Protein AF-A0A8S3SAV3-F1 (afdb_monomer_lite)

Foldseek 3Di:
DDDPPPPPPDDPDCDLVNLLVLLQVLLVVQVVWDDPVLQVSLVVSLVVLLPDPPSLVVLSLLSQLARQSAQFDDDDVVVCVLPNFPQNTGGGGQAQAEEPVCCVQARNPHGYGDPSNVSQCPPDVVSSVSSNHDDHPPPVRSVVSVVSSVVSVVVVVVVVVVVVVVVD

pLDDT: mean 81.48, std 15.04, range [35.47, 96.0]

Secondary structure (DSSP, 8-state):
---SSSS-SS-----HHHHHHHHHHHHHHHTT---HHHHHHHHHHHHHHHH-HHHHHTTHHHHHTT---BPPPPPPHHHHHHSPPTTTTS-B-STT-B-GGGGGGTTTTSPBPPHHHHHHHHT-HHHHHHHT-BSS--HHHHHHHHHHHHHHHHHHHHHHHHHHHH--

Structure (mmCIF, N/CA/C/O backbone):
data_AF-A0A8S3SAV3-F1
#
_entry.id   AF-A0A8S3SAV3-F1
#
loop_
_atom_site.group_PDB
_atom_site.id
_atom_site.type_symbol
_atom_site.label_atom_id
_atom_site.label_alt_id
_atom_site.label_comp_id
_atom_site.label_asym_id
_atom_site.label_entity_id
_atom_site.label_seq_id
_atom_site.pdbx_PDB_ins_code
_atom_site.Cartn_x
_atom_site.Cartn_y
_atom_site.Cartn_z
_atom_site.occupancy
_atom_site.B_iso_or_equiv
_atom_site.auth_seq_id
_atom_site.auth_comp_id
_atom_site.auth_asym_id
_atom_site.auth_atom_id
_atom_site.pdbx_PDB_model_num
ATOM 1 N N . MET A 1 1 ? 24.685 24.013 0.107 1.00 35.47 1 MET A N 1
ATOM 2 C CA . MET A 1 1 ? 25.535 23.363 -0.915 1.00 35.47 1 MET A CA 1
ATOM 3 C C . MET A 1 1 ? 25.002 21.946 -1.095 1.00 35.47 1 MET A C 1
ATOM 5 O O . MET A 1 1 ? 25.128 21.149 -0.184 1.00 35.47 1 MET A O 1
ATOM 9 N N . ALA A 1 2 ? 24.112 21.707 -2.063 1.00 42.69 2 ALA A N 1
ATOM 10 C CA . ALA A 1 2 ? 24.496 21.210 -3.392 1.00 42.69 2 ALA A CA 1
ATOM 11 C C . ALA A 1 2 ? 25.406 19.976 -3.239 1.00 42.69 2 ALA A C 1
ATOM 13 O O . ALA A 1 2 ? 26.594 20.123 -2.994 1.00 42.69 2 ALA A O 1
ATOM 14 N N . SER A 1 3 ? 24.911 18.740 -3.297 1.00 42.06 3 SER A N 1
ATOM 15 C CA . SER A 1 3 ? 24.670 18.083 -4.585 1.00 42.06 3 SER A CA 1
ATOM 16 C C . SER A 1 3 ? 24.175 16.638 -4.376 1.00 42.06 3 SER A C 1
ATOM 18 O O . SER A 1 3 ? 24.960 15.738 -4.121 1.00 42.06 3 SER A O 1
ATOM 20 N N . PHE A 1 4 ? 22.876 16.390 -4.550 1.00 43.44 4 PHE A N 1
ATOM 21 C CA . PHE A 1 4 ? 22.393 15.070 -5.008 1.00 43.44 4 PHE A CA 1
ATOM 22 C C . PHE A 1 4 ? 22.044 15.086 -6.507 1.00 43.44 4 PHE A C 1
ATOM 24 O O . PHE A 1 4 ? 21.845 14.044 -7.117 1.00 43.44 4 PHE A O 1
ATOM 31 N N . LEU A 1 5 ? 22.051 16.277 -7.118 1.00 48.09 5 LEU A N 1
ATOM 32 C CA . LEU A 1 5 ? 21.833 16.506 -8.551 1.00 48.09 5 LEU A CA 1
ATOM 33 C C . LEU A 1 5 ? 23.128 16.886 -9.301 1.00 48.09 5 LEU A C 1
ATOM 35 O O . LEU A 1 5 ? 23.078 17.310 -10.448 1.00 48.09 5 LEU A O 1
ATOM 39 N N . GLY A 1 6 ? 24.297 16.765 -8.661 1.00 35.50 6 GLY A N 1
ATOM 40 C CA . GLY A 1 6 ? 25.563 17.306 -9.177 1.00 35.50 6 GLY A CA 1
ATOM 41 C C . GLY A 1 6 ? 26.342 16.425 -10.158 1.00 35.50 6 GLY A C 1
ATOM 42 O O . GLY A 1 6 ? 27.334 16.893 -10.705 1.00 35.50 6 GLY A O 1
ATOM 43 N N . THR A 1 7 ? 25.935 15.176 -10.401 1.00 41.25 7 THR A N 1
ATOM 44 C CA . THR A 1 7 ? 26.799 14.220 -11.128 1.00 41.25 7 THR A CA 1
ATOM 45 C C . THR A 1 7 ? 26.082 13.323 -12.131 1.00 41.25 7 THR A C 1
ATOM 47 O O . THR A 1 7 ? 26.603 12.278 -12.505 1.00 41.25 7 THR A O 1
ATOM 50 N N . CYS A 1 8 ? 24.947 13.763 -12.671 1.00 42.50 8 CYS A N 1
ATOM 51 C CA . CYS A 1 8 ? 24.341 13.124 -13.844 1.00 42.50 8 CYS A CA 1
ATOM 52 C C . CYS A 1 8 ? 24.457 14.026 -15.079 1.00 42.50 8 CYS A C 1
ATOM 54 O O . CYS A 1 8 ? 23.482 14.300 -15.766 1.00 42.50 8 CYS A O 1
ATOM 56 N N . ARG A 1 9 ? 25.681 14.481 -15.381 1.00 39.84 9 ARG A N 1
ATOM 57 C CA . ARG A 1 9 ? 26.042 15.078 -16.682 1.00 39.84 9 ARG A CA 1
ATOM 58 C C . ARG A 1 9 ? 26.467 14.003 -17.700 1.00 39.84 9 ARG A C 1
ATOM 60 O O . ARG A 1 9 ? 27.324 14.250 -18.531 1.00 39.84 9 ARG A O 1
ATOM 67 N N . ASN A 1 10 ? 25.889 12.808 -17.582 1.00 41.12 10 ASN A N 1
ATOM 68 C CA . ASN A 1 10 ? 25.936 11.693 -18.525 1.00 41.12 10 ASN A CA 1
ATOM 69 C C 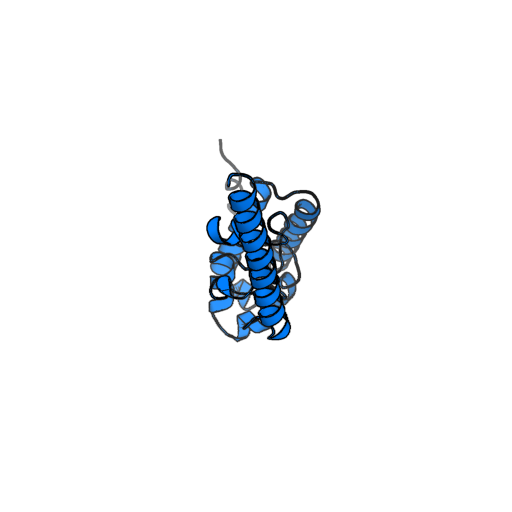. ASN A 1 10 ? 24.638 10.914 -18.288 1.00 41.12 10 ASN A C 1
ATOM 71 O O . ASN A 1 10 ? 24.476 10.316 -17.225 1.00 41.12 10 ASN A O 1
ATOM 75 N N . SER A 1 11 ? 23.688 10.989 -19.215 1.00 44.88 11 SER A N 1
ATOM 76 C CA . SER A 1 11 ? 22.412 10.272 -19.167 1.00 44.88 11 SER A CA 1
ATOM 77 C C . SER A 1 11 ? 22.655 8.759 -19.161 1.00 44.88 11 SER A C 1
ATOM 79 O O . SER A 1 11 ? 22.757 8.131 -20.210 1.00 44.88 11 SER A O 1
ATOM 81 N N . LYS A 1 12 ? 22.805 8.169 -17.973 1.00 52.81 12 LYS A N 1
ATOM 82 C CA . LYS A 1 12 ? 22.584 6.738 -17.778 1.00 52.81 12 LYS A CA 1
ATOM 83 C C . LYS A 1 12 ? 21.088 6.571 -17.589 1.00 52.81 12 LYS A C 1
ATOM 85 O O . LYS A 1 12 ? 20.553 7.057 -16.594 1.00 52.81 12 LYS A O 1
ATOM 90 N N . ASP A 1 13 ? 20.436 5.943 -18.556 1.00 67.88 13 ASP A N 1
ATOM 91 C CA . ASP A 1 13 ? 19.029 5.580 -18.453 1.00 67.88 13 ASP A CA 1
ATOM 92 C C . ASP A 1 13 ? 18.795 4.858 -17.122 1.00 67.88 13 ASP A C 1
ATOM 94 O O . ASP A 1 13 ? 19.487 3.889 -16.792 1.00 67.88 13 ASP A O 1
ATOM 98 N N . ILE A 1 14 ? 17.862 5.371 -16.317 1.00 76.62 14 ILE A N 1
ATOM 99 C CA . ILE A 1 14 ? 17.454 4.703 -15.082 1.00 76.62 14 ILE A CA 1
ATOM 100 C C . ILE A 1 14 ? 16.798 3.390 -15.501 1.00 76.62 14 ILE A C 1
ATOM 102 O O . ILE A 1 14 ? 15.738 3.385 -16.126 1.00 76.62 14 ILE A O 1
ATOM 106 N N . THR A 1 15 ? 17.446 2.269 -15.187 1.00 87.31 15 THR A N 1
ATOM 107 C CA . THR A 1 15 ? 16.942 0.947 -15.560 1.00 87.31 15 THR A CA 1
ATOM 108 C C . THR A 1 15 ? 15.895 0.459 -14.565 1.00 87.31 15 THR A C 1
ATOM 110 O O . THR A 1 15 ? 15.867 0.860 -13.399 1.00 87.31 15 THR A O 1
ATOM 113 N N . ILE A 1 16 ? 15.055 -0.478 -15.006 1.00 89.81 16 ILE A N 1
ATOM 114 C CA . ILE A 1 16 ? 14.054 -1.135 -14.153 1.00 89.81 16 ILE A CA 1
ATOM 115 C C . ILE A 1 16 ? 14.706 -1.776 -12.923 1.00 89.81 16 ILE A C 1
ATOM 117 O O . ILE A 1 16 ? 14.162 -1.677 -11.825 1.00 89.81 16 ILE A O 1
ATOM 121 N N . ASP A 1 17 ? 15.885 -2.384 -13.074 1.00 91.06 17 ASP A N 1
ATOM 122 C CA . ASP A 1 17 ? 16.607 -2.993 -11.953 1.00 91.06 17 ASP A CA 1
ATOM 123 C C . ASP A 1 17 ? 17.002 -1.971 -10.888 1.00 91.06 17 ASP A C 1
ATOM 125 O O . ASP A 1 17 ? 16.837 -2.242 -9.701 1.00 91.06 17 ASP A O 1
ATOM 129 N N . MET A 1 18 ? 17.448 -0.774 -11.287 1.00 91.31 18 MET A N 1
ATOM 130 C CA . MET A 1 18 ? 17.780 0.290 -10.333 1.00 91.31 18 MET A CA 1
ATOM 131 C C . MET A 1 18 ? 16.555 0.721 -9.524 1.00 91.31 18 MET A C 1
ATOM 133 O O . MET A 1 18 ? 16.649 0.913 -8.313 1.00 91.31 18 MET A O 1
ATOM 137 N N . VAL A 1 19 ? 15.396 0.831 -10.178 1.00 92.81 19 VAL A N 1
ATOM 138 C CA . VAL A 1 19 ? 14.127 1.184 -9.525 1.00 92.81 19 VAL A CA 1
ATOM 139 C C . VAL A 1 19 ? 13.704 0.097 -8.536 1.00 92.81 19 VAL A C 1
ATOM 141 O O . VAL A 1 19 ? 13.324 0.404 -7.406 1.00 92.81 19 VAL A O 1
ATOM 144 N N . VAL A 1 20 ? 13.812 -1.173 -8.930 1.00 94.50 20 VAL A N 1
ATOM 145 C CA . VAL A 1 20 ? 13.469 -2.319 -8.077 1.00 94.50 20 VAL A CA 1
ATOM 146 C C . VAL A 1 20 ? 14.397 -2.410 -6.866 1.00 94.50 20 VAL A C 1
ATOM 148 O O . VAL A 1 20 ? 13.916 -2.570 -5.746 1.00 94.50 20 VAL A O 1
ATOM 151 N N . GLU A 1 21 ? 15.710 -2.275 -7.052 1.00 95.38 21 GLU A N 1
ATOM 152 C CA . GLU A 1 21 ? 16.671 -2.301 -5.943 1.00 95.38 21 GLU A CA 1
ATOM 153 C C . GLU A 1 21 ? 16.479 -1.116 -4.993 1.00 95.38 21 GLU A C 1
ATOM 155 O O . GLU A 1 21 ? 16.560 -1.268 -3.771 1.00 95.38 21 GLU A O 1
ATOM 160 N N . PHE A 1 22 ? 16.130 0.058 -5.524 1.00 94.88 22 PHE A N 1
ATOM 161 C CA . PHE A 1 22 ? 15.796 1.203 -4.687 1.00 94.88 22 PHE A CA 1
ATOM 162 C C . PHE A 1 22 ? 14.521 0.959 -3.865 1.00 94.88 22 PHE A C 1
ATOM 164 O O . PHE A 1 22 ? 14.526 1.201 -2.657 1.00 94.88 22 PHE A O 1
ATOM 171 N N . ALA A 1 23 ? 13.471 0.395 -4.472 1.00 95.56 23 ALA A N 1
ATOM 172 C CA . ALA A 1 23 ? 12.249 0.003 -3.767 1.00 95.56 23 ALA A CA 1
ATOM 173 C C . ALA A 1 23 ? 12.536 -1.001 -2.636 1.00 95.56 23 ALA A C 1
ATOM 175 O O . ALA A 1 23 ? 12.070 -0.814 -1.512 1.00 95.56 23 ALA A O 1
ATOM 176 N N . LYS A 1 24 ? 13.357 -2.030 -2.896 1.00 96.00 24 LYS A N 1
ATOM 177 C CA . LYS A 1 24 ? 13.787 -2.997 -1.870 1.00 96.00 24 LYS A CA 1
ATOM 178 C C . LYS A 1 24 ? 14.567 -2.326 -0.742 1.00 96.00 24 LYS A C 1
ATOM 180 O O . LYS A 1 24 ? 14.335 -2.632 0.420 1.00 96.00 24 LYS A O 1
ATOM 185 N N . SER A 1 25 ? 15.464 -1.391 -1.060 1.00 95.19 25 SER A N 1
ATOM 186 C CA . SER A 1 25 ? 16.232 -0.664 -0.042 1.00 95.19 25 SER A CA 1
ATOM 187 C C . SER A 1 25 ? 15.331 0.155 0.885 1.00 95.19 25 SER A C 1
ATOM 189 O O . SER A 1 25 ? 15.564 0.184 2.095 1.00 95.19 25 SER A O 1
ATOM 191 N N . ILE A 1 26 ? 14.300 0.806 0.334 1.00 94.56 26 ILE A N 1
ATOM 192 C CA . ILE A 1 26 ? 13.288 1.519 1.122 1.00 94.56 26 ILE A CA 1
ATOM 193 C C . ILE A 1 26 ? 12.530 0.525 2.010 1.00 94.56 26 ILE A C 1
ATOM 195 O O . ILE A 1 26 ? 12.419 0.761 3.211 1.00 94.56 26 ILE A O 1
ATOM 199 N N . ALA A 1 27 ? 12.075 -0.594 1.440 1.00 94.38 27 ALA A N 1
ATOM 200 C CA . ALA A 1 27 ? 11.346 -1.630 2.164 1.00 94.38 27 ALA A CA 1
ATOM 201 C C . ALA A 1 27 ? 12.145 -2.196 3.346 1.00 94.38 27 ALA A C 1
ATOM 203 O O . ALA A 1 27 ? 11.638 -2.240 4.463 1.00 94.38 27 ALA A O 1
ATOM 204 N N . GLU A 1 28 ? 13.411 -2.563 3.136 1.00 93.25 28 GLU A N 1
ATOM 205 C CA . GLU A 1 28 ? 14.275 -3.090 4.198 1.00 93.25 28 GLU A CA 1
ATOM 206 C C . GLU A 1 28 ? 14.483 -2.081 5.332 1.00 93.25 28 GLU A C 1
ATOM 208 O O . GLU A 1 28 ? 14.386 -2.435 6.506 1.00 93.25 28 GLU A O 1
ATOM 213 N N . LYS A 1 29 ? 14.711 -0.806 5.002 1.00 91.12 29 LYS A N 1
ATOM 214 C CA . LYS A 1 29 ? 14.889 0.249 6.011 1.00 91.12 29 LYS A CA 1
ATOM 215 C C . LYS A 1 29 ? 13.590 0.565 6.754 1.00 91.12 29 LYS A C 1
ATOM 217 O O . LYS A 1 29 ? 13.629 0.853 7.948 1.00 91.12 29 LYS A O 1
ATOM 222 N N . GLY A 1 30 ? 12.452 0.486 6.068 1.00 87.69 30 GLY A N 1
ATOM 223 C CA . GLY A 1 30 ? 11.133 0.757 6.633 1.00 87.69 30 GLY A CA 1
ATOM 224 C C . GLY A 1 30 ? 10.566 -0.352 7.518 1.00 87.69 30 GLY A C 1
ATOM 225 O O . GLY A 1 30 ? 9.577 -0.103 8.199 1.00 87.69 30 GLY A O 1
ATOM 226 N N . LYS A 1 31 ? 11.189 -1.541 7.573 1.00 86.75 31 LYS A N 1
ATOM 227 C CA . LYS A 1 31 ? 10.784 -2.616 8.502 1.00 86.75 31 LYS A CA 1
ATOM 228 C C . LYS A 1 31 ? 10.886 -2.209 9.971 1.00 86.75 31 LYS A C 1
ATOM 230 O O . LYS A 1 31 ? 10.121 -2.701 10.791 1.00 86.75 31 LYS A O 1
ATOM 235 N N . LEU A 1 32 ? 11.861 -1.361 10.300 1.00 79.69 32 LEU A N 1
ATOM 236 C CA . LEU A 1 32 ? 12.149 -0.968 11.679 1.00 79.69 32 LEU A CA 1
ATOM 237 C C . LEU A 1 32 ? 11.372 0.282 12.089 1.00 79.69 32 LEU A C 1
ATOM 239 O O . LEU A 1 32 ? 10.800 0.324 13.174 1.00 79.69 32 LEU A O 1
ATOM 243 N N . PHE A 1 33 ? 11.389 1.313 11.243 1.00 82.50 33 PHE A N 1
ATOM 244 C CA . PHE A 1 33 ? 10.791 2.604 11.556 1.00 82.50 33 PHE A CA 1
ATOM 245 C C . PHE A 1 33 ? 10.562 3.439 10.293 1.00 82.50 33 PHE A C 1
ATOM 247 O O . PHE A 1 33 ? 11.448 3.558 9.443 1.00 82.50 33 PHE A O 1
ATOM 254 N N . LEU A 1 34 ? 9.397 4.083 10.206 1.00 87.38 34 LEU A N 1
ATOM 255 C CA . LEU A 1 34 ? 9.051 4.981 9.109 1.00 87.38 34 LEU A CA 1
ATOM 256 C C . LEU A 1 34 ? 9.550 6.411 9.375 1.00 87.38 34 LEU A C 1
ATOM 258 O O . LEU A 1 34 ? 8.840 7.248 9.932 1.00 87.38 34 LEU A O 1
ATOM 262 N N . SER A 1 35 ? 10.778 6.704 8.947 1.00 89.69 35 SER A N 1
ATOM 263 C CA . SER A 1 35 ? 11.375 8.040 9.067 1.00 89.69 35 SER A CA 1
ATOM 264 C C . SER A 1 35 ? 10.893 9.012 7.983 1.00 89.69 35 SER A C 1
ATOM 266 O O . SER A 1 35 ? 10.487 8.606 6.895 1.00 89.69 35 SER A O 1
ATOM 268 N N . VAL A 1 36 ? 11.014 10.319 8.248 1.00 90.56 36 VAL A N 1
ATOM 269 C CA . VAL A 1 36 ? 10.714 11.385 7.270 1.00 90.56 36 VAL A CA 1
ATOM 270 C C . VAL A 1 36 ? 11.543 11.223 5.987 1.00 90.56 36 VAL A C 1
ATOM 272 O O . VAL A 1 36 ? 11.021 11.390 4.888 1.00 90.56 36 VAL A O 1
ATOM 275 N N . ASP A 1 37 ? 12.814 10.830 6.110 1.00 91.50 37 ASP A N 1
ATOM 276 C CA . ASP A 1 37 ? 13.690 10.544 4.964 1.00 91.50 37 ASP A CA 1
ATOM 277 C C . ASP A 1 37 ? 13.162 9.377 4.107 1.00 91.50 37 ASP A C 1
ATOM 279 O O . ASP A 1 37 ? 13.168 9.456 2.878 1.00 91.50 37 ASP A O 1
ATOM 283 N N . LEU A 1 38 ? 12.645 8.311 4.729 1.00 92.19 38 LEU A N 1
ATOM 284 C CA . LEU A 1 38 ? 12.048 7.193 3.993 1.00 92.19 38 LEU A CA 1
ATOM 285 C C . LEU A 1 38 ? 10.743 7.583 3.303 1.00 92.19 38 LEU A C 1
ATOM 287 O O . LEU A 1 38 ? 10.515 7.158 2.170 1.00 92.19 38 LEU A O 1
ATOM 291 N N . GLN A 1 39 ? 9.923 8.418 3.942 1.00 92.62 39 GLN A N 1
ATOM 292 C CA . GLN A 1 39 ? 8.701 8.940 3.328 1.00 92.62 39 GLN A CA 1
ATOM 293 C C . GLN A 1 39 ? 9.026 9.750 2.068 1.00 92.62 39 GLN A C 1
ATOM 295 O O . GLN A 1 39 ? 8.451 9.502 1.009 1.00 92.62 39 GLN A O 1
ATOM 300 N N . GLN A 1 40 ? 10.023 10.636 2.144 1.00 93.62 40 GLN A N 1
ATOM 301 C CA . GLN A 1 40 ? 10.487 11.411 0.991 1.00 93.62 40 GLN A CA 1
ATOM 302 C C . GLN A 1 40 ? 11.025 10.511 -0.128 1.00 93.62 40 GLN A C 1
ATOM 304 O O . GLN A 1 40 ? 10.700 10.712 -1.297 1.00 93.62 40 GLN A O 1
ATOM 309 N N . LYS A 1 41 ? 11.818 9.485 0.206 1.00 93.88 41 LYS A N 1
ATOM 310 C CA . LYS A 1 41 ? 12.347 8.529 -0.783 1.00 93.88 41 LYS A CA 1
ATOM 311 C C . LYS A 1 41 ? 11.245 7.731 -1.472 1.00 93.88 41 LYS A C 1
ATOM 313 O O . LYS A 1 41 ? 11.301 7.556 -2.689 1.00 93.88 41 LYS A O 1
ATOM 318 N N . SER A 1 42 ? 10.253 7.280 -0.709 1.00 94.69 42 SER A N 1
ATOM 319 C CA . SER A 1 42 ? 9.064 6.602 -1.230 1.00 94.69 42 SER A CA 1
ATOM 320 C C . SER A 1 42 ? 8.309 7.495 -2.215 1.00 94.69 42 SER A C 1
ATOM 322 O O . SER A 1 42 ? 8.027 7.088 -3.342 1.00 94.69 42 SER A O 1
ATOM 324 N N . GLU A 1 43 ? 8.062 8.750 -1.837 1.00 94.06 43 GLU A N 1
ATOM 325 C CA . GLU A 1 43 ? 7.344 9.702 -2.678 1.00 94.06 43 GLU A CA 1
ATOM 326 C C . GLU A 1 43 ? 8.101 10.034 -3.973 1.00 94.06 43 GLU A C 1
ATOM 328 O O . GLU A 1 43 ? 7.510 10.026 -5.055 1.00 94.06 43 GLU A O 1
ATOM 333 N N . ILE A 1 44 ? 9.414 10.280 -3.888 1.00 93.56 44 ILE A N 1
ATOM 334 C CA . ILE A 1 44 ? 10.267 10.530 -5.061 1.00 93.56 44 ILE A CA 1
ATOM 335 C C . ILE A 1 44 ? 10.199 9.345 -6.027 1.00 93.56 44 ILE A C 1
ATOM 337 O O . ILE A 1 44 ? 10.051 9.544 -7.235 1.00 93.56 44 ILE A O 1
ATOM 341 N N . LEU A 1 45 ? 10.262 8.117 -5.504 1.00 93.81 45 LEU A N 1
ATOM 342 C CA . LEU A 1 45 ? 10.168 6.906 -6.310 1.00 93.81 45 LEU A CA 1
ATOM 343 C C . LEU A 1 45 ? 8.807 6.795 -7.008 1.00 93.81 45 LEU A C 1
ATOM 345 O O . LEU A 1 45 ? 8.757 6.556 -8.213 1.00 93.81 45 LEU A O 1
ATOM 349 N N . LEU A 1 46 ? 7.705 7.030 -6.291 1.00 93.25 46 LEU A N 1
ATOM 350 C CA . LEU A 1 46 ? 6.360 7.007 -6.871 1.00 93.25 46 LEU A CA 1
ATOM 351 C C . LEU A 1 46 ? 6.186 8.060 -7.972 1.00 93.25 46 LEU A C 1
ATOM 353 O O . LEU A 1 46 ? 5.658 7.750 -9.039 1.00 93.25 46 LEU A O 1
ATOM 357 N N . ARG A 1 47 ? 6.671 9.288 -7.754 1.00 91.69 47 ARG A N 1
ATOM 358 C CA . ARG A 1 47 ? 6.640 10.354 -8.770 1.00 91.69 47 ARG A CA 1
ATOM 359 C C . ARG A 1 47 ? 7.454 9.978 -10.007 1.00 91.69 47 ARG A C 1
ATOM 361 O O . ARG A 1 47 ? 7.014 10.235 -11.125 1.00 91.69 47 ARG A O 1
ATOM 368 N N . HIS A 1 48 ? 8.611 9.344 -9.818 1.00 90.75 48 HIS A N 1
ATOM 369 C CA . HIS A 1 48 ? 9.436 8.877 -10.927 1.00 90.75 48 HIS A CA 1
ATOM 370 C C . HIS A 1 48 ? 8.733 7.789 -11.751 1.00 90.75 48 HIS A C 1
ATOM 372 O O . HIS A 1 48 ? 8.730 7.864 -12.979 1.00 90.75 48 HIS A O 1
ATOM 378 N N . ILE A 1 49 ? 8.086 6.824 -11.090 1.00 89.25 49 ILE A N 1
ATOM 379 C CA . ILE A 1 49 ? 7.302 5.770 -11.753 1.00 89.25 49 ILE A CA 1
ATOM 380 C C . ILE A 1 49 ? 6.125 6.381 -12.519 1.00 89.25 49 ILE A C 1
ATOM 382 O O . ILE A 1 49 ? 5.916 6.048 -13.683 1.00 89.25 49 ILE A O 1
ATOM 386 N N . LEU A 1 50 ? 5.391 7.308 -11.895 1.00 87.75 50 LEU A N 1
ATOM 387 C CA . LEU A 1 50 ? 4.248 7.984 -12.512 1.00 87.75 50 LEU A CA 1
ATOM 388 C C . LEU A 1 50 ? 4.646 8.772 -13.771 1.00 87.75 50 LEU A C 1
ATOM 390 O O . LEU A 1 50 ? 3.899 8.782 -14.744 1.00 87.75 50 LEU A O 1
ATOM 394 N N . GLY A 1 51 ? 5.820 9.409 -13.765 1.00 85.31 51 GLY A N 1
ATOM 395 C CA . GLY A 1 51 ? 6.330 10.184 -14.900 1.00 85.31 51 GLY A CA 1
ATOM 396 C C . GLY A 1 51 ? 6.980 9.362 -16.019 1.00 85.31 51 GLY A C 1
ATOM 397 O O . GLY A 1 51 ? 7.305 9.926 -17.060 1.00 85.31 51 GLY A O 1
ATOM 398 N N . SER A 1 52 ? 7.184 8.053 -15.834 1.00 83.56 52 SER A N 1
ATOM 399 C CA . SER A 1 52 ? 8.013 7.231 -16.728 1.00 83.56 52 SER A CA 1
ATOM 400 C C . SER A 1 52 ? 7.211 6.120 -17.409 1.00 83.56 52 SER A C 1
ATOM 402 O O . SER A 1 52 ? 7.199 4.969 -16.969 1.00 83.56 52 SER A O 1
ATOM 404 N N . THR A 1 53 ? 6.587 6.436 -18.545 1.00 77.19 53 THR A N 1
ATOM 405 C CA . THR A 1 53 ? 5.783 5.478 -19.333 1.00 77.19 53 THR A CA 1
ATOM 406 C C . THR A 1 53 ? 6.575 4.247 -19.783 1.00 77.19 53 THR A C 1
ATOM 408 O O . THR A 1 53 ? 6.043 3.137 -19.777 1.00 77.19 53 THR A O 1
ATOM 411 N N . GLN A 1 54 ? 7.862 4.415 -20.101 1.00 77.88 54 GLN A N 1
ATOM 412 C CA . GLN A 1 54 ? 8.753 3.327 -20.521 1.00 77.88 54 GLN A CA 1
ATOM 413 C C . GLN A 1 54 ? 8.948 2.274 -19.421 1.00 77.88 54 GLN A C 1
ATOM 415 O O . GLN A 1 54 ? 8.913 1.076 -19.693 1.00 77.88 54 GLN A O 1
ATOM 420 N N . LEU A 1 55 ? 9.088 2.707 -18.163 1.00 78.62 55 LEU A N 1
ATOM 421 C CA . LEU A 1 55 ? 9.237 1.800 -17.024 1.00 78.62 55 LEU A CA 1
ATOM 422 C C . LEU A 1 55 ? 7.954 0.997 -16.788 1.00 78.62 55 LEU A C 1
ATOM 424 O O . LEU A 1 55 ? 8.002 -0.214 -16.571 1.00 78.62 55 LEU A O 1
ATOM 428 N N . VAL A 1 56 ? 6.802 1.667 -16.880 1.00 78.12 56 VAL A N 1
ATOM 429 C CA . VAL A 1 56 ? 5.482 1.040 -16.739 1.00 78.12 56 VAL A CA 1
ATOM 430 C C . VAL A 1 56 ? 5.276 -0.031 -17.814 1.00 78.12 56 VAL A C 1
ATOM 432 O O . VAL A 1 56 ? 4.837 -1.139 -17.503 1.00 78.12 56 VAL A O 1
ATOM 435 N N . GLN A 1 57 ? 5.640 0.248 -19.067 1.00 76.25 57 GLN A N 1
ATOM 436 C CA . GLN A 1 57 ? 5.527 -0.714 -20.169 1.00 76.25 57 GLN A CA 1
ATOM 437 C C . GLN A 1 57 ? 6.563 -1.848 -20.087 1.00 76.25 57 GLN A C 1
ATOM 439 O O . GLN A 1 57 ? 6.254 -2.974 -20.459 1.00 76.25 57 GLN A O 1
ATOM 444 N N . GLY A 1 58 ? 7.751 -1.595 -19.535 1.00 79.62 58 GLY A N 1
ATOM 445 C CA . GLY A 1 58 ? 8.865 -2.550 -19.502 1.00 79.62 58 GLY A CA 1
ATOM 446 C C . GLY A 1 58 ? 8.810 -3.649 -18.429 1.00 79.62 58 GLY A C 1
ATOM 447 O O . GLY A 1 58 ? 9.828 -4.283 -18.171 1.00 79.62 58 GLY A O 1
ATOM 448 N N . GLY A 1 59 ? 7.668 -3.891 -17.776 1.00 85.00 59 GLY A N 1
ATOM 449 C CA . GLY A 1 59 ? 7.550 -4.957 -16.761 1.00 85.00 59 GLY A CA 1
ATOM 450 C C . GLY A 1 59 ? 7.921 -4.554 -15.324 1.00 85.00 59 GLY A C 1
ATOM 451 O O . GLY A 1 59 ? 8.101 -5.418 -14.466 1.00 85.00 59 GLY A O 1
ATOM 452 N N . LEU A 1 60 ? 8.070 -3.254 -15.029 1.00 89.75 60 LEU A N 1
ATOM 453 C CA . LEU A 1 60 ? 8.394 -2.790 -13.672 1.00 89.75 60 LEU A CA 1
ATOM 454 C C . LEU A 1 60 ? 7.298 -3.144 -12.655 1.00 89.75 60 LEU A C 1
ATOM 456 O O . LEU A 1 60 ? 7.610 -3.538 -11.531 1.00 89.75 60 LEU A O 1
ATOM 460 N N . LEU A 1 61 ? 6.028 -2.981 -13.040 1.00 89.75 61 LEU A N 1
ATOM 461 C CA . LEU A 1 61 ? 4.876 -3.068 -12.138 1.00 89.75 61 LEU A CA 1
ATOM 462 C C . LEU A 1 61 ? 4.812 -4.411 -11.399 1.00 89.75 61 LEU A C 1
ATOM 464 O O . LEU A 1 61 ? 4.664 -4.442 -10.181 1.00 89.75 61 LEU A O 1
ATOM 468 N N . GLU A 1 62 ? 5.009 -5.514 -12.114 1.00 91.38 62 GLU A N 1
ATOM 469 C CA . GLU A 1 62 ? 4.975 -6.871 -11.571 1.00 91.38 62 GLU A CA 1
ATOM 470 C C . GLU A 1 62 ? 6.078 -7.097 -10.537 1.00 91.38 62 GLU A C 1
ATOM 472 O O . GLU A 1 62 ? 5.882 -7.798 -9.541 1.00 91.38 62 GLU A O 1
ATOM 477 N N . ARG A 1 63 ? 7.245 -6.483 -10.763 1.00 93.00 63 ARG A N 1
ATOM 478 C CA . ARG A 1 63 ? 8.418 -6.628 -9.897 1.00 93.00 63 ARG A CA 1
ATOM 479 C C . ARG A 1 63 ? 8.277 -5.839 -8.604 1.00 93.00 63 ARG A C 1
ATOM 481 O O . ARG A 1 63 ? 8.792 -6.279 -7.580 1.00 93.00 63 ARG A O 1
ATOM 488 N N . ILE A 1 64 ? 7.585 -4.702 -8.641 1.00 93.50 64 ILE A N 1
ATOM 489 C CA . ILE A 1 64 ? 7.381 -3.847 -7.464 1.00 93.50 64 ILE A CA 1
ATOM 490 C C . ILE A 1 64 ? 6.071 -4.127 -6.727 1.00 93.50 64 ILE A C 1
ATOM 492 O O . ILE A 1 64 ? 5.923 -3.679 -5.594 1.00 93.50 64 ILE A O 1
ATOM 496 N N . ALA A 1 65 ? 5.145 -4.883 -7.328 1.00 93.31 65 ALA A N 1
ATOM 497 C CA . ALA A 1 65 ? 3.804 -5.118 -6.794 1.00 93.31 65 ALA A CA 1
ATOM 498 C C . ALA A 1 65 ? 3.802 -5.565 -5.323 1.00 93.31 65 ALA A C 1
ATOM 500 O O . ALA A 1 65 ? 3.009 -5.060 -4.538 1.00 93.31 65 ALA A O 1
ATOM 501 N N . ASN A 1 66 ? 4.711 -6.466 -4.936 1.00 94.69 66 ASN A N 1
ATOM 502 C CA . ASN A 1 66 ? 4.767 -7.046 -3.585 1.00 94.69 66 ASN A CA 1
ATOM 503 C C . ASN A 1 66 ? 5.857 -6.423 -2.695 1.00 94.69 66 ASN A C 1
ATOM 505 O O . ASN A 1 66 ? 6.118 -6.933 -1.609 1.00 94.69 66 ASN A O 1
ATOM 509 N N . ILE A 1 67 ? 6.538 -5.365 -3.149 1.00 95.19 67 ILE A N 1
ATOM 510 C CA . ILE A 1 67 ? 7.594 -4.716 -2.365 1.00 95.19 67 ILE A CA 1
ATOM 511 C C . ILE A 1 67 ? 6.940 -3.658 -1.464 1.00 95.19 67 ILE A C 1
ATOM 513 O O . ILE A 1 67 ? 6.297 -2.747 -1.990 1.00 95.19 67 ILE A O 1
ATOM 517 N N . PRO A 1 68 ? 7.089 -3.731 -0.128 1.00 94.12 68 PRO A N 1
ATOM 518 C CA . PRO A 1 68 ? 6.481 -2.766 0.778 1.00 94.12 68 PRO A CA 1
ATOM 519 C C . PRO A 1 68 ? 7.332 -1.496 0.868 1.00 94.12 68 PRO A C 1
ATOM 521 O O . PRO A 1 68 ? 8.131 -1.334 1.785 1.00 94.12 68 PRO A O 1
ATOM 524 N N . PHE A 1 69 ? 7.202 -0.603 -0.114 1.00 95.38 69 PHE A N 1
ATOM 525 C CA . PHE A 1 69 ? 7.957 0.655 -0.169 1.00 95.38 69 PHE A CA 1
ATOM 526 C C . PHE A 1 69 ? 7.077 1.911 -0.110 1.00 95.38 69 PHE A C 1
ATOM 528 O O . PHE A 1 69 ? 7.604 3.022 -0.148 1.00 95.38 69 PHE A O 1
ATOM 535 N N . ILE A 1 70 ? 5.753 1.761 -0.047 1.00 94.62 70 ILE A N 1
ATOM 536 C CA . ILE A 1 70 ? 4.779 2.851 -0.165 1.00 94.62 70 ILE A CA 1
ATOM 537 C C . ILE A 1 70 ? 4.368 3.324 1.224 1.00 94.62 70 ILE A C 1
ATOM 539 O O . ILE A 1 70 ? 4.076 2.515 2.099 1.00 94.62 70 ILE A O 1
ATOM 543 N N . VAL A 1 71 ? 4.308 4.636 1.426 1.00 94.25 71 VAL A N 1
ATOM 544 C CA . VAL A 1 71 ? 3.725 5.207 2.646 1.00 94.25 71 VAL A CA 1
ATOM 545 C C . VAL A 1 71 ? 2.199 5.064 2.584 1.00 94.25 71 VAL A C 1
ATOM 547 O O . VAL A 1 71 ? 1.614 5.524 1.601 1.00 94.25 71 VAL A O 1
ATOM 550 N N . PRO A 1 72 ? 1.541 4.443 3.579 1.00 92.56 72 PRO A N 1
ATOM 551 C CA . PRO A 1 72 ? 0.091 4.288 3.572 1.00 92.56 72 PRO A CA 1
ATOM 552 C C . PRO A 1 72 ? -0.611 5.646 3.643 1.00 92.56 72 PRO A C 1
ATOM 554 O O . PRO A 1 72 ? -0.127 6.585 4.277 1.00 92.56 72 PRO A O 1
ATOM 557 N N . TYR A 1 73 ? -1.781 5.739 3.013 1.00 92.75 73 TYR A N 1
ATOM 558 C CA . TYR A 1 73 ? -2.662 6.886 3.196 1.00 92.75 73 TYR A CA 1
ATOM 559 C C . TYR A 1 73 ? -3.122 6.958 4.653 1.00 92.75 73 TYR A C 1
ATOM 561 O O . TYR A 1 73 ? -3.543 5.947 5.217 1.00 92.75 73 TYR A O 1
ATOM 569 N N . LYS A 1 74 ? -3.054 8.150 5.246 1.00 91.88 74 LYS A N 1
ATOM 570 C CA . LYS A 1 74 ? -3.533 8.415 6.602 1.00 91.88 74 LYS A CA 1
ATOM 571 C C . LYS A 1 74 ? -4.973 8.906 6.536 1.00 91.88 74 LYS A C 1
ATOM 573 O O . LYS A 1 74 ? -5.222 9.956 5.952 1.00 91.88 74 LYS A O 1
ATOM 578 N N . ILE A 1 75 ? -5.886 8.160 7.155 1.00 91.00 75 ILE A N 1
ATOM 579 C CA . ILE A 1 75 ? -7.280 8.591 7.287 1.00 91.00 75 ILE A CA 1
ATOM 580 C C . ILE A 1 75 ? -7.423 9.843 8.156 1.00 91.00 75 ILE A C 1
ATOM 582 O O . ILE A 1 75 ? -6.561 10.164 8.981 1.00 91.00 75 ILE A O 1
ATOM 586 N N . GLU A 1 76 ? -8.554 10.516 7.980 1.00 91.06 76 GLU A N 1
ATOM 587 C CA . GLU A 1 76 ? -8.979 11.656 8.786 1.00 91.06 76 GLU A CA 1
ATOM 588 C C . GLU A 1 76 ? -9.068 11.286 10.272 1.00 91.06 76 GLU A C 1
ATOM 590 O O . GLU A 1 76 ? -9.457 10.173 10.641 1.00 91.06 76 GLU A O 1
ATOM 595 N N . GLU A 1 77 ? -8.715 12.238 11.134 1.00 87.44 77 GLU A N 1
ATOM 596 C CA . GLU A 1 77 ? -8.648 12.029 12.582 1.00 87.44 77 GLU A CA 1
ATOM 597 C C . GLU A 1 77 ? -10.003 11.621 13.172 1.00 87.44 77 GLU A C 1
ATOM 599 O O . GLU A 1 77 ? -10.061 10.745 14.027 1.00 87.44 77 GLU A O 1
ATOM 604 N N . GLU A 1 78 ? -11.104 12.162 12.648 1.00 86.88 78 GLU A N 1
ATOM 605 C CA . GLU A 1 78 ? -12.466 11.799 13.055 1.00 86.88 78 GLU A CA 1
ATOM 606 C C . GLU A 1 78 ? -12.744 10.298 12.879 1.00 86.88 78 GLU A C 1
ATOM 608 O O . GLU A 1 78 ? -13.265 9.647 13.785 1.00 86.88 78 GLU A O 1
ATOM 613 N N . LYS A 1 79 ? -12.322 9.716 11.751 1.00 86.25 79 LYS A N 1
ATOM 614 C CA . LYS A 1 79 ? -12.464 8.277 11.472 1.00 86.25 79 LYS A CA 1
ATOM 615 C C . LYS A 1 79 ? -11.495 7.447 12.309 1.00 86.25 79 LYS A C 1
ATOM 617 O O . LYS A 1 79 ? -11.871 6.389 12.816 1.00 86.25 79 LYS A O 1
ATOM 622 N N . ALA A 1 80 ? -10.269 7.938 12.499 1.00 87.56 80 ALA A N 1
ATOM 623 C CA . ALA A 1 80 ? -9.276 7.293 13.356 1.00 87.56 80 ALA A CA 1
ATOM 624 C C . ALA A 1 80 ? -9.708 7.247 14.832 1.00 87.56 80 ALA A C 1
ATOM 626 O O . ALA A 1 80 ? -9.371 6.290 15.529 1.00 87.56 80 ALA A O 1
ATOM 627 N N . ASN A 1 81 ? -10.477 8.243 15.283 1.00 85.75 81 ASN A N 1
ATOM 628 C CA . ASN A 1 81 ? -11.062 8.300 16.622 1.00 85.75 81 ASN A CA 1
ATOM 629 C C . ASN A 1 81 ? -12.192 7.284 16.810 1.00 85.75 81 ASN A C 1
ATOM 631 O O . ASN A 1 81 ? -12.401 6.820 17.928 1.00 85.75 81 ASN A O 1
ATOM 635 N N . ILE A 1 82 ? -12.902 6.922 15.735 1.00 85.31 82 ILE A N 1
ATOM 636 C CA . ILE A 1 82 ? -13.869 5.820 15.768 1.00 85.31 82 ILE A CA 1
ATOM 637 C C . ILE A 1 82 ? -13.122 4.496 15.836 1.00 85.31 82 ILE A C 1
ATOM 639 O O . ILE A 1 82 ? -13.393 3.702 16.719 1.00 85.31 82 ILE A O 1
ATOM 643 N N . TYR A 1 83 ? -12.191 4.243 14.915 1.00 85.44 83 TYR A N 1
ATOM 644 C CA . TYR A 1 83 ? -11.382 3.029 14.938 1.00 85.44 83 TYR A CA 1
ATOM 645 C C . TYR A 1 83 ? -10.020 3.284 14.300 1.00 85.44 83 TYR A C 1
ATOM 647 O O . TYR A 1 83 ? -9.930 3.756 13.163 1.00 85.44 83 TYR A O 1
ATOM 655 N N . SER A 1 84 ? -8.954 2.915 15.012 1.00 84.38 84 SER A N 1
ATOM 656 C CA . SER A 1 84 ? -7.586 3.176 14.561 1.00 84.38 84 SER A CA 1
ATOM 657 C C . SER A 1 84 ? -7.236 2.414 13.278 1.00 84.38 84 SER A C 1
ATOM 659 O O . SER A 1 84 ? -7.474 1.211 13.142 1.00 84.38 84 SER A O 1
ATOM 661 N N . GLN A 1 85 ? -6.643 3.125 12.318 1.00 84.44 85 GLN A N 1
ATOM 662 C CA . GLN A 1 85 ? -6.143 2.520 11.089 1.00 84.44 85 GLN A CA 1
ATOM 663 C C . GLN A 1 85 ? -4.946 1.615 11.393 1.00 84.44 85 GLN A C 1
ATOM 665 O O . GLN A 1 85 ? -3.965 2.032 12.016 1.00 84.44 85 GLN A O 1
ATOM 670 N N . GLN A 1 86 ? -5.000 0.380 10.904 1.00 76.56 86 GLN A N 1
ATOM 671 C CA . GLN A 1 86 ? -3.888 -0.551 11.047 1.00 76.56 86 GLN A CA 1
ATOM 672 C C . GLN A 1 86 ? -2.733 -0.183 10.105 1.00 76.56 86 GLN A C 1
ATOM 674 O O . GLN A 1 86 ? -2.938 0.347 9.015 1.00 76.56 86 GLN A O 1
ATOM 679 N N . ASN A 1 87 ? -1.504 -0.501 10.517 1.00 72.00 87 ASN A N 1
ATOM 680 C CA . ASN A 1 87 ? -0.288 -0.398 9.698 1.00 72.00 87 ASN A CA 1
ATOM 681 C C . ASN A 1 87 ? 0.118 1.020 9.257 1.00 72.00 87 ASN A C 1
ATOM 683 O O . ASN A 1 87 ? 0.927 1.162 8.349 1.00 72.00 87 ASN A O 1
ATOM 687 N N . ILE A 1 88 ? -0.351 2.078 9.929 1.00 81.44 88 ILE A N 1
ATOM 688 C CA . ILE A 1 88 ? -0.016 3.466 9.554 1.00 81.44 88 ILE A CA 1
ATOM 689 C C . ILE A 1 88 ? 1.478 3.811 9.700 1.00 81.44 88 ILE A C 1
ATOM 691 O O . ILE A 1 88 ? 1.974 4.757 9.096 1.00 81.44 88 ILE A O 1
ATOM 695 N N . GLN A 1 89 ? 2.198 3.046 10.522 1.00 83.19 89 GLN A N 1
ATOM 696 C CA . GLN A 1 89 ? 3.629 3.226 10.785 1.00 83.19 89 GLN A CA 1
ATOM 697 C C . GLN A 1 89 ? 4.516 2.322 9.923 1.00 83.19 89 GLN A C 1
ATOM 699 O O . GLN A 1 89 ? 5.736 2.350 10.067 1.00 83.19 89 GLN A O 1
ATOM 704 N N . GLN A 1 90 ? 3.923 1.503 9.056 1.00 88.62 90 GLN A N 1
ATOM 705 C CA . GLN A 1 90 ? 4.640 0.542 8.231 1.00 88.62 90 GLN A CA 1
ATOM 706 C C . GLN A 1 90 ? 4.424 0.862 6.759 1.00 88.62 90 GLN A C 1
ATOM 708 O O . GLN A 1 90 ? 3.367 1.338 6.352 1.00 88.62 90 GLN A O 1
ATOM 713 N N . LEU A 1 91 ? 5.448 0.600 5.952 1.00 92.88 91 LEU A N 1
ATOM 714 C CA . LEU A 1 91 ? 5.314 0.696 4.508 1.00 92.88 91 LEU A CA 1
ATOM 715 C C . LEU A 1 91 ? 4.412 -0.425 3.991 1.00 92.88 91 LEU A C 1
ATOM 717 O O . LEU A 1 91 ? 4.457 -1.555 4.476 1.00 92.88 91 LEU A O 1
ATOM 721 N N . ILE A 1 92 ? 3.633 -0.111 2.965 1.00 93.75 92 ILE A N 1
ATOM 722 C CA . ILE A 1 92 ? 2.730 -1.040 2.292 1.00 93.75 92 ILE A CA 1
ATOM 723 C C . ILE A 1 92 ? 3.224 -1.335 0.876 1.00 93.75 92 ILE A C 1
ATOM 725 O O . ILE A 1 92 ? 4.034 -0.600 0.301 1.00 93.75 92 ILE A O 1
ATOM 729 N N . SER A 1 93 ? 2.753 -2.441 0.312 1.00 94.06 93 SER A N 1
ATOM 730 C CA . SER A 1 93 ? 2.938 -2.782 -1.099 1.00 94.06 93 SER A CA 1
ATOM 731 C C . SER A 1 93 ? 1.712 -2.372 -1.915 1.00 94.06 93 SER A C 1
ATOM 733 O O . SER A 1 93 ? 0.662 -2.065 -1.356 1.00 94.06 93 SER A O 1
ATOM 735 N N . PHE A 1 94 ? 1.818 -2.396 -3.245 1.00 92.69 94 PHE A N 1
ATOM 736 C CA . PHE A 1 94 ? 0.633 -2.265 -4.101 1.00 92.69 94 PHE A CA 1
ATOM 737 C C . PHE A 1 94 ? -0.298 -3.474 -3.975 1.00 92.69 94 PHE A C 1
ATOM 739 O O . PHE A 1 94 ? -1.518 -3.325 -3.938 1.00 92.69 94 PHE A O 1
ATOM 746 N N . ALA A 1 95 ? 0.285 -4.670 -3.894 1.00 91.50 95 ALA A N 1
ATOM 747 C CA . ALA A 1 95 ? -0.456 -5.913 -3.814 1.00 91.50 95 ALA A CA 1
ATOM 748 C C . ALA A 1 95 ? -1.342 -5.935 -2.566 1.00 91.50 95 ALA A C 1
ATOM 750 O O . ALA A 1 95 ? -0.855 -5.720 -1.454 1.00 91.50 95 ALA A O 1
ATOM 751 N N . GLY A 1 96 ? -2.633 -6.207 -2.758 1.00 87.81 96 GLY A N 1
ATOM 752 C CA . GLY A 1 96 ? -3.606 -6.292 -1.667 1.00 87.81 96 GLY A CA 1
ATOM 753 C C . GLY A 1 96 ? -4.087 -4.944 -1.117 1.00 87.81 96 GLY A C 1
ATOM 754 O O . GLY A 1 96 ? -4.985 -4.937 -0.278 1.00 87.81 96 GLY A O 1
ATOM 755 N N . ALA A 1 97 ? -3.516 -3.823 -1.568 1.00 90.69 97 ALA A N 1
ATOM 756 C CA . ALA A 1 97 ? -3.942 -2.492 -1.159 1.00 90.69 97 ALA A CA 1
ATOM 757 C C . ALA A 1 97 ? -5.154 -2.015 -1.963 1.00 90.69 97 ALA A C 1
ATOM 759 O O . ALA A 1 97 ? -5.400 -2.484 -3.075 1.00 90.69 97 ALA A O 1
ATOM 760 N N . VAL A 1 98 ? -5.893 -1.073 -1.384 1.00 90.19 98 VAL A N 1
ATOM 761 C CA . VAL A 1 98 ? -7.089 -0.462 -1.976 1.00 90.19 98 VAL A CA 1
ATOM 762 C C . VAL A 1 98 ? -6.834 1.003 -2.320 1.00 90.19 98 VAL A C 1
ATOM 764 O O . VAL A 1 98 ? -5.937 1.644 -1.767 1.00 90.19 98 VAL A O 1
ATOM 767 N N . LEU A 1 99 ? -7.622 1.540 -3.250 1.00 90.00 99 LEU A N 1
ATOM 768 C CA . LEU A 1 99 ? -7.560 2.954 -3.616 1.00 90.00 99 LEU A CA 1
ATOM 769 C C . LEU A 1 99 ? -8.131 3.839 -2.503 1.00 90.00 99 LEU A C 1
ATOM 771 O O . LEU A 1 99 ? -8.991 3.414 -1.732 1.00 90.00 99 LEU A O 1
ATOM 775 N N . VAL A 1 100 ? -7.688 5.097 -2.471 1.00 89.50 100 VAL A N 1
ATOM 776 C CA . VAL A 1 100 ? -8.175 6.105 -1.513 1.00 89.50 100 VAL A CA 1
ATOM 777 C C . VAL A 1 100 ? -9.696 6.310 -1.580 1.00 89.50 100 VAL A C 1
ATOM 779 O O . VAL A 1 100 ? -10.324 6.574 -0.559 1.00 89.50 100 VAL A O 1
ATOM 782 N N . GLU A 1 101 ? -10.299 6.099 -2.751 1.00 87.81 101 GLU A N 1
ATOM 783 C CA . GLU A 1 101 ? -11.750 6.178 -2.987 1.00 87.81 101 GLU A CA 1
ATOM 784 C C . GLU A 1 101 ? -12.552 5.171 -2.144 1.00 87.81 101 GLU A C 1
ATOM 786 O O . GLU A 1 101 ? -13.691 5.443 -1.785 1.00 87.81 101 GLU A O 1
ATOM 791 N N . TYR A 1 102 ? -11.944 4.041 -1.765 1.00 86.88 102 TYR A N 1
ATOM 792 C CA . TYR A 1 102 ? -12.562 3.014 -0.918 1.00 86.88 102 TYR A CA 1
ATOM 793 C C . TYR A 1 102 ? -12.136 3.110 0.549 1.00 86.88 102 TYR A C 1
ATOM 795 O O . TYR A 1 102 ? -12.376 2.179 1.325 1.00 86.88 102 TYR A O 1
ATOM 803 N N . SER A 1 103 ? -11.479 4.205 0.944 1.00 88.00 103 SER A N 1
ATOM 804 C CA 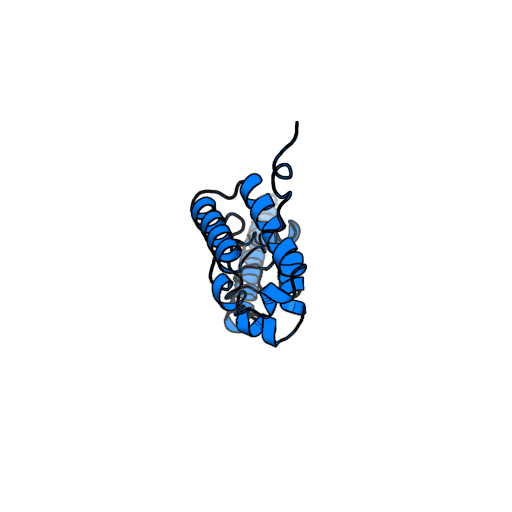. SER A 1 103 ? -11.007 4.399 2.318 1.00 88.00 103 SER A CA 1
ATOM 805 C C . SER A 1 103 ? -12.142 4.222 3.326 1.00 88.00 103 SER A C 1
ATOM 807 O O . SER A 1 103 ? -11.983 3.430 4.254 1.00 88.00 103 SER A O 1
ATOM 809 N N . ASP A 1 104 ? -13.302 4.826 3.057 1.00 86.56 104 ASP A N 1
ATOM 810 C CA . ASP A 1 104 ? -14.521 4.789 3.879 1.00 86.56 104 ASP A CA 1
ATOM 811 C C . ASP A 1 104 ? -15.12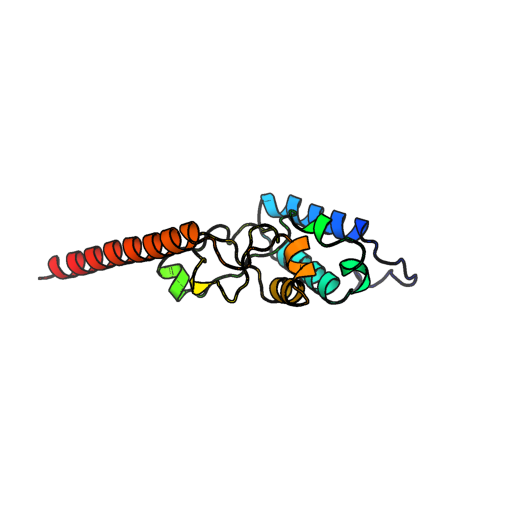6 3.396 4.090 1.00 86.56 104 ASP A C 1
ATOM 813 O O . ASP A 1 104 ? -15.964 3.218 4.965 1.00 86.56 104 ASP A O 1
ATOM 817 N N . LEU A 1 105 ? -14.720 2.403 3.300 1.00 86.62 105 LEU A N 1
ATOM 818 C CA . LEU A 1 105 ? -15.243 1.038 3.393 1.00 86.62 105 LEU A CA 1
ATOM 819 C C . LEU A 1 105 ? -14.212 0.042 3.923 1.00 86.62 105 LEU A C 1
ATOM 821 O O . LEU A 1 105 ? -14.486 -1.157 3.988 1.00 86.62 105 LEU A O 1
ATOM 825 N N . SER A 1 106 ? -12.995 0.495 4.234 1.00 87.50 106 SER A N 1
ATOM 826 C CA . SER A 1 106 ? -11.879 -0.437 4.380 1.00 87.50 106 SER A CA 1
ATOM 827 C C . SER A 1 106 ? -10.768 -0.018 5.336 1.00 87.50 106 SER A C 1
ATOM 829 O O . SER A 1 106 ? -9.896 -0.846 5.614 1.00 87.50 106 SER A O 1
ATOM 831 N N . TRP A 1 107 ? -10.790 1.195 5.905 1.00 88.81 107 TRP A N 1
ATOM 832 C CA . TRP A 1 107 ? -9.668 1.717 6.704 1.00 88.81 107 TRP A CA 1
ATOM 833 C C . TRP A 1 107 ? -9.290 0.878 7.930 1.00 88.81 107 TRP A C 1
ATOM 835 O O . TRP A 1 107 ? -8.168 0.969 8.424 1.00 88.81 107 TRP A O 1
ATOM 845 N N . THR A 1 108 ? -10.199 0.037 8.426 1.00 85.88 108 THR A N 1
ATOM 846 C CA . THR A 1 108 ? -9.928 -0.837 9.580 1.00 85.88 108 THR A CA 1
ATOM 847 C C . THR A 1 108 ? -9.308 -2.186 9.197 1.00 85.88 108 THR A C 1
ATOM 849 O O . THR A 1 108 ? -8.862 -2.910 10.087 1.00 85.88 108 THR A O 1
ATOM 852 N N . LYS A 1 109 ?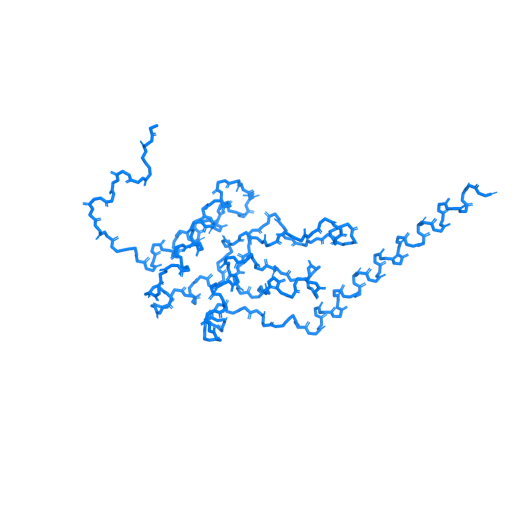 -9.280 -2.551 7.903 1.00 86.62 109 LYS A N 1
ATOM 853 C CA . LYS A 1 109 ? -8.881 -3.894 7.427 1.00 86.62 109 LYS A CA 1
ATOM 854 C C . LYS A 1 109 ? -7.926 -3.907 6.238 1.00 86.62 109 LYS A C 1
ATOM 856 O O . LYS A 1 109 ? -7.199 -4.885 6.080 1.00 86.62 109 LYS A O 1
ATOM 861 N N . CYS A 1 110 ? -7.931 -2.878 5.397 1.00 86.75 110 CYS A N 1
ATOM 862 C CA . CYS A 1 110 ? -7.132 -2.846 4.177 1.00 86.75 110 CYS A CA 1
ATOM 863 C C . CYS A 1 110 ? -6.077 -1.734 4.232 1.00 86.75 110 CYS A C 1
ATOM 865 O O . CYS A 1 110 ? -6.365 -0.635 4.711 1.00 86.75 110 CYS A O 1
ATOM 867 N N . PRO A 1 111 ? -4.864 -1.979 3.708 1.00 90.00 111 PRO A N 1
ATOM 868 C CA . PRO A 1 111 ? -3.907 -0.911 3.472 1.00 90.00 111 PRO A CA 1
ATOM 869 C C . PRO A 1 111 ? -4.409 -0.016 2.333 1.00 90.00 111 PRO A C 1
ATOM 871 O O . PRO A 1 111 ? -4.798 -0.509 1.275 1.00 90.00 111 PRO A O 1
ATOM 874 N N . ILE A 1 112 ? -4.388 1.298 2.549 1.00 91.62 112 ILE A N 1
ATOM 875 C CA . ILE A 1 112 ? -4.910 2.284 1.596 1.00 91.62 112 ILE A CA 1
ATOM 876 C C . ILE A 1 112 ? -3.740 2.959 0.880 1.00 91.62 112 ILE A C 1
ATOM 878 O O . ILE A 1 112 ? -2.808 3.458 1.519 1.00 91.62 112 ILE A O 1
ATOM 882 N N . LEU A 1 113 ? -3.792 2.987 -0.450 1.00 92.00 113 LEU A N 1
ATOM 883 C CA . LEU A 1 113 ? -2.792 3.648 -1.278 1.00 92.00 113 LEU A CA 1
ATOM 884 C C . LEU A 1 113 ? -2.916 5.177 -1.189 1.00 92.00 113 LEU A C 1
ATOM 886 O O . LEU A 1 113 ? -4.022 5.710 -1.297 1.00 92.00 113 LEU A O 1
ATOM 890 N N . PRO A 1 114 ? -1.795 5.912 -1.082 1.00 91.94 114 PRO A N 1
ATOM 891 C CA . PRO A 1 114 ? -1.810 7.365 -1.189 1.00 91.94 114 PRO A CA 1
ATOM 892 C C . PRO A 1 114 ? -2.216 7.801 -2.602 1.00 91.94 114 PRO A C 1
ATOM 894 O O . PRO A 1 114 ? -2.110 7.038 -3.567 1.00 91.94 114 PRO A O 1
ATOM 897 N N . GLU A 1 115 ? -2.626 9.058 -2.759 1.00 90.81 115 GLU A N 1
ATOM 898 C CA . GLU A 1 115 ? -3.126 9.586 -4.036 1.00 90.81 115 GLU A CA 1
ATOM 899 C C . GLU A 1 115 ? -2.149 9.399 -5.204 1.00 90.81 115 GLU A C 1
ATOM 901 O O . GLU A 1 115 ? -2.558 9.055 -6.310 1.00 90.81 115 GLU A O 1
ATOM 906 N N . ILE A 1 116 ? -0.846 9.594 -4.977 1.00 89.62 116 ILE A N 1
ATOM 907 C CA . ILE A 1 116 ? 0.173 9.434 -6.027 1.00 89.62 116 ILE A CA 1
ATOM 908 C C . ILE A 1 116 ? 0.223 7.977 -6.507 1.00 89.62 116 ILE A C 1
ATOM 910 O O . ILE A 1 116 ? 0.252 7.729 -7.711 1.00 89.62 116 ILE A O 1
ATOM 914 N N . ALA A 1 117 ? 0.190 7.014 -5.583 1.00 88.00 117 ALA A N 1
ATOM 915 C CA . ALA A 1 117 ? 0.163 5.592 -5.916 1.00 88.00 117 ALA A CA 1
ATOM 916 C C . ALA A 1 117 ? -1.160 5.197 -6.594 1.00 88.00 117 ALA A C 1
ATOM 918 O O . ALA A 1 117 ? -1.157 4.423 -7.551 1.00 88.00 117 ALA A O 1
ATOM 919 N N . SER A 1 118 ? -2.272 5.798 -6.161 1.00 85.69 118 SER A N 1
ATOM 920 C CA . SER A 1 118 ? -3.583 5.626 -6.791 1.00 85.69 118 SER A CA 1
ATOM 921 C C . SER A 1 118 ? -3.585 6.135 -8.236 1.00 85.69 118 SER A C 1
ATOM 923 O O . SER A 1 118 ? -4.098 5.454 -9.112 1.00 85.69 118 SER A O 1
ATOM 925 N N . LYS A 1 119 ? -2.920 7.258 -8.544 1.00 86.31 119 LYS A N 1
ATOM 926 C CA . LYS A 1 119 ? -2.783 7.766 -9.926 1.00 86.31 119 LYS A CA 1
ATOM 927 C C . LYS A 1 119 ? -2.016 6.811 -10.841 1.00 86.31 119 LYS A C 1
ATOM 929 O O . LYS A 1 119 ? -2.377 6.674 -12.005 1.00 86.31 119 LYS A O 1
ATOM 934 N N . ILE A 1 120 ? -0.995 6.121 -10.326 1.00 83.31 120 ILE A N 1
ATOM 935 C CA . ILE A 1 120 ? -0.285 5.077 -11.086 1.00 83.31 120 ILE A CA 1
ATOM 936 C C . ILE A 1 120 ? -1.269 3.958 -11.447 1.00 83.31 120 ILE A C 1
ATOM 938 O O . ILE A 1 120 ? -1.327 3.539 -12.601 1.00 83.31 120 ILE A O 1
ATOM 942 N N . ALA A 1 121 ? -2.071 3.523 -10.473 1.00 76.00 121 ALA A N 1
ATOM 943 C CA . ALA A 1 121 ? -3.078 2.483 -10.635 1.00 76.00 121 ALA A CA 1
ATOM 944 C C . ALA A 1 121 ? -4.249 2.901 -11.539 1.00 76.00 121 ALA A C 1
ATOM 946 O O . ALA A 1 121 ? -4.782 2.078 -12.273 1.00 76.00 121 ALA A O 1
ATOM 947 N N . SER A 1 122 ? -4.658 4.167 -11.524 1.00 69.38 122 SER A N 1
ATOM 948 C CA . SER A 1 122 ? -5.815 4.648 -12.288 1.00 69.38 122 SER A CA 1
ATOM 949 C C . SER A 1 122 ? -5.582 4.743 -13.795 1.00 69.38 122 SER A C 1
ATOM 951 O O . SER A 1 122 ? -6.545 4.894 -14.539 1.00 69.38 122 SER A O 1
ATOM 953 N N . ASN A 1 123 ? -4.340 4.599 -14.267 1.00 65.88 123 ASN A N 1
ATOM 954 C CA . ASN A 1 123 ? -4.004 4.797 -15.679 1.00 65.88 123 ASN A CA 1
ATOM 955 C C . ASN A 1 123 ? -4.464 3.679 -16.639 1.00 65.88 123 ASN A C 1
ATOM 957 O O . ASN A 1 123 ? -4.433 3.910 -17.842 1.00 65.88 123 ASN A O 1
ATOM 961 N N . ALA A 1 124 ? -4.866 2.494 -16.162 1.00 66.81 124 ALA A N 1
ATOM 962 C CA . ALA A 1 124 ? -5.542 1.440 -16.945 1.00 66.81 124 ALA A CA 1
ATOM 963 C C . ALA A 1 124 ? -5.798 0.201 -16.069 1.00 66.81 124 ALA A C 1
ATOM 965 O O . ALA A 1 124 ? -4.985 -0.108 -15.194 1.00 66.81 124 ALA A O 1
ATOM 966 N N . ASP A 1 125 ? -6.822 -0.598 -16.383 1.00 68.06 125 ASP A N 1
ATOM 967 C CA . ASP A 1 125 ? -7.071 -1.896 -15.723 1.00 68.06 125 ASP A CA 1
ATOM 968 C C . ASP A 1 125 ? -5.877 -2.858 -15.831 1.00 68.06 125 ASP A C 1
ATOM 970 O O . ASP A 1 125 ? -5.571 -3.612 -14.907 1.00 68.06 125 ASP A O 1
ATOM 974 N N . VAL A 1 126 ? -5.117 -2.760 -16.925 1.00 70.62 126 VAL A N 1
ATOM 975 C CA . VAL A 1 126 ? -3.877 -3.521 -17.133 1.00 70.62 126 VAL A CA 1
ATOM 976 C C . VAL A 1 126 ? -2.833 -3.196 -16.057 1.00 70.62 126 VAL A C 1
ATOM 978 O O . VAL A 1 126 ? -2.183 -4.099 -15.534 1.00 70.62 126 VAL A O 1
ATOM 981 N N . THR A 1 127 ? -2.685 -1.925 -15.680 1.00 78.00 127 THR A N 1
ATOM 982 C CA . THR A 1 127 ? -1.737 -1.494 -14.641 1.00 78.00 127 THR A CA 1
ATOM 983 C C . THR A 1 127 ? -2.160 -2.007 -13.266 1.00 78.00 127 THR A C 1
ATOM 985 O O . THR A 1 127 ? -1.323 -2.496 -12.508 1.00 78.00 127 THR A O 1
ATOM 988 N N . ARG A 1 128 ? -3.463 -1.968 -12.965 1.00 76.06 128 ARG A N 1
ATOM 989 C CA . ARG A 1 128 ? -4.032 -2.448 -11.693 1.00 76.06 128 ARG A CA 1
ATOM 990 C C . ARG A 1 128 ? -3.807 -3.940 -11.496 1.00 76.06 128 ARG A C 1
ATOM 992 O O . ARG A 1 128 ? -3.317 -4.348 -10.445 1.00 76.06 128 ARG A O 1
ATOM 999 N N . ASN A 1 129 ? -4.074 -4.730 -12.536 1.00 81.56 129 ASN A N 1
ATOM 1000 C CA . ASN A 1 129 ? -3.873 -6.177 -12.509 1.00 81.56 129 ASN A CA 1
ATOM 1001 C C . ASN A 1 129 ? -2.395 -6.542 -12.316 1.00 81.56 129 ASN A C 1
ATOM 1003 O O . ASN A 1 129 ? -2.071 -7.418 -11.515 1.00 81.56 129 ASN A O 1
ATOM 1007 N N . ARG A 1 130 ? -1.481 -5.825 -12.982 1.00 85.00 130 ARG A N 1
ATOM 1008 C CA . ARG A 1 130 ? -0.028 -6.034 -12.840 1.00 85.00 130 ARG A CA 1
ATOM 1009 C C . ARG A 1 130 ? 0.488 -5.667 -11.446 1.00 85.00 130 ARG A C 1
ATOM 1011 O O . ARG A 1 130 ? 1.400 -6.318 -10.942 1.00 85.00 130 ARG A O 1
ATOM 1018 N N . LEU A 1 131 ? -0.120 -4.664 -10.812 1.00 85.44 131 LEU A N 1
ATOM 1019 C CA . LEU A 1 131 ? 0.178 -4.237 -9.442 1.00 85.44 131 LEU A CA 1
ATOM 1020 C C . LEU A 1 131 ? -0.548 -5.055 -8.358 1.00 85.44 131 LEU A C 1
ATOM 1022 O O . LEU A 1 131 ? -0.212 -4.912 -7.184 1.00 85.44 131 LEU A O 1
ATOM 1026 N N . LYS A 1 132 ? -1.496 -5.928 -8.734 1.00 86.31 132 LYS A N 1
ATOM 1027 C CA . LYS A 1 132 ? -2.315 -6.758 -7.827 1.00 86.31 132 LYS A CA 1
ATOM 1028 C C . LYS A 1 132 ? -3.109 -5.945 -6.790 1.00 86.31 132 LYS A C 1
ATOM 1030 O O . LYS A 1 132 ? -3.258 -6.367 -5.641 1.00 86.31 132 LYS A O 1
ATOM 1035 N N . ILE A 1 133 ? -3.589 -4.771 -7.190 1.00 85.38 133 ILE A N 1
ATOM 1036 C CA . ILE A 1 133 ? -4.393 -3.875 -6.344 1.00 85.38 133 ILE A CA 1
ATOM 1037 C C . ILE A 1 133 ? -5.808 -4.448 -6.214 1.00 85.38 133 ILE A C 1
ATOM 1039 O O . ILE A 1 133 ? -6.360 -4.948 -7.195 1.00 85.38 133 ILE A O 1
ATOM 1043 N N . GLN A 1 134 ? -6.399 -4.380 -5.019 1.00 80.94 134 GLN A N 1
ATOM 1044 C CA . GLN A 1 134 ? -7.796 -4.771 -4.817 1.00 80.94 134 GLN A CA 1
ATOM 1045 C C . GLN A 1 134 ? -8.713 -3.662 -5.347 1.00 80.94 134 GLN A C 1
ATOM 1047 O O . GLN A 1 134 ? -8.651 -2.525 -4.881 1.00 80.94 134 GLN A O 1
ATOM 1052 N N . PHE A 1 135 ? -9.525 -4.001 -6.356 1.00 69.12 135 PHE A N 1
ATOM 1053 C CA . PHE A 1 135 ? -10.465 -3.078 -7.003 1.00 69.12 135 PHE A CA 1
ATOM 1054 C C . PHE A 1 135 ? -11.559 -2.626 -6.042 1.00 69.12 135 PHE A C 1
ATOM 1056 O O . PHE A 1 135 ? -11.843 -1.442 -5.944 1.00 69.12 135 PHE A O 1
ATOM 1063 N N . GLU A 1 136 ? -12.119 -3.586 -5.324 1.00 75.19 136 GLU A N 1
ATOM 1064 C CA . GLU A 1 136 ? -13.103 -3.402 -4.276 1.00 75.19 136 GLU A CA 1
ATOM 1065 C C . GLU A 1 136 ? -12.615 -4.246 -3.094 1.00 75.19 136 GLU A C 1
ATOM 1067 O O . GLU A 1 136 ? -12.073 -5.342 -3.314 1.00 75.19 136 GLU A O 1
ATOM 1072 N N . PRO A 1 137 ? -12.718 -3.752 -1.851 1.00 77.44 137 PRO A N 1
ATOM 1073 C CA . PRO A 1 137 ? -12.436 -4.591 -0.701 1.00 77.44 137 PRO A CA 1
ATOM 1074 C C . PRO A 1 137 ? -13.341 -5.826 -0.771 1.00 77.44 137 PRO A C 1
ATOM 1076 O O . PRO A 1 137 ? -14.530 -5.714 -1.050 1.00 77.44 137 PRO A O 1
ATOM 1079 N N . GLU A 1 138 ? -12.789 -7.014 -0.529 1.00 82.88 138 GLU A N 1
ATOM 1080 C CA . GLU A 1 138 ? -13.597 -8.239 -0.489 1.00 82.88 138 GLU A CA 1
ATOM 1081 C C . GLU A 1 138 ? -14.778 -8.067 0.480 1.00 82.88 138 GLU A C 1
ATOM 1083 O O . GLU A 1 138 ? -14.610 -7.484 1.554 1.00 82.88 138 GLU A O 1
ATOM 1088 N N . ASN A 1 139 ? -15.956 -8.595 0.132 1.00 84.44 139 ASN A N 1
ATOM 1089 C CA . ASN A 1 139 ? -17.170 -8.441 0.945 1.00 84.44 139 ASN A CA 1
ATOM 1090 C C . ASN A 1 139 ? -16.944 -8.810 2.416 1.00 84.44 139 ASN A C 1
ATOM 1092 O O . ASN A 1 139 ? -17.397 -8.093 3.304 1.00 84.44 139 ASN A O 1
ATOM 1096 N N . ASP A 1 140 ? -16.169 -9.859 2.688 1.00 87.38 140 ASP A N 1
ATOM 1097 C CA . ASP A 1 140 ? -15.824 -10.267 4.053 1.00 87.38 140 ASP A CA 1
ATOM 1098 C C . ASP A 1 140 ? -15.043 -9.182 4.810 1.00 87.38 140 ASP A C 1
ATOM 1100 O O . ASP A 1 140 ? -15.252 -8.974 6.009 1.00 87.38 140 ASP A O 1
ATOM 1104 N N . LYS A 1 141 ? -14.168 -8.442 4.116 1.00 84.19 141 LYS A N 1
ATOM 1105 C CA . LYS A 1 141 ? -13.434 -7.304 4.681 1.00 84.19 141 LYS A CA 1
ATOM 1106 C C . LYS A 1 141 ? -14.352 -6.114 4.923 1.00 84.19 141 LYS A C 1
ATOM 1108 O O . LYS A 1 141 ? -14.187 -5.476 5.957 1.00 84.19 141 LYS A O 1
ATOM 1113 N N . ILE A 1 142 ? -15.319 -5.850 4.040 1.00 86.19 142 ILE A N 1
ATOM 1114 C CA . ILE A 1 142 ? -16.329 -4.792 4.226 1.00 86.19 142 ILE A CA 1
ATOM 1115 C C . ILE A 1 142 ? -17.230 -5.123 5.420 1.00 86.19 142 ILE A C 1
ATOM 1117 O O . ILE A 1 142 ? -17.402 -4.297 6.311 1.00 86.19 142 ILE A O 1
ATOM 1121 N N . VAL A 1 143 ? -17.753 -6.349 5.499 1.00 88.25 143 VAL A N 1
ATOM 1122 C CA . VAL A 1 143 ? -18.577 -6.806 6.628 1.00 88.25 143 VAL A CA 1
ATOM 1123 C C . VAL A 1 143 ? -17.788 -6.714 7.930 1.00 88.25 143 VAL A C 1
ATOM 1125 O O . VAL A 1 143 ? -18.275 -6.152 8.907 1.00 88.25 143 VAL A O 1
ATOM 1128 N N . SER A 1 144 ? -16.538 -7.183 7.936 1.00 87.50 144 SER A N 1
ATOM 1129 C CA . SER A 1 144 ? -15.665 -7.079 9.110 1.00 87.50 144 SER A CA 1
ATOM 1130 C C . SER A 1 144 ? -15.329 -5.628 9.465 1.00 87.50 144 SER A C 1
ATOM 1132 O O . SER A 1 144 ? -15.162 -5.298 10.637 1.00 87.50 144 SER A O 1
ATOM 1134 N N . HIS A 1 145 ? -15.198 -4.758 8.466 1.00 87.00 145 HIS A N 1
ATOM 1135 C CA . HIS A 1 145 ? 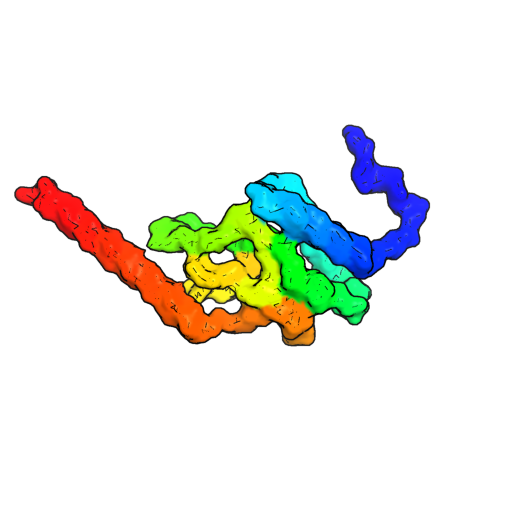-14.958 -3.334 8.654 1.00 87.00 145 HIS A CA 1
ATOM 1136 C C . HIS A 1 145 ? -16.154 -2.653 9.326 1.00 87.00 145 HIS A C 1
ATOM 1138 O O . HIS A 1 145 ? -15.978 -1.982 10.344 1.00 87.00 145 HIS A O 1
ATOM 1144 N N . ILE A 1 146 ? -17.363 -2.903 8.817 1.00 87.94 146 ILE A N 1
ATOM 1145 C CA . ILE A 1 146 ? -18.618 -2.420 9.399 1.00 87.94 146 ILE A CA 1
ATOM 1146 C C . ILE A 1 146 ? -18.784 -2.964 10.820 1.00 87.94 146 ILE A C 1
ATOM 1148 O O . ILE A 1 146 ? -19.098 -2.201 11.728 1.00 87.94 146 ILE A O 1
ATOM 1152 N N . GLN A 1 147 ? -18.522 -4.256 11.036 1.00 88.94 147 GLN A N 1
ATOM 1153 C CA . GLN A 1 147 ? -18.626 -4.881 12.353 1.00 88.94 147 GLN A CA 1
ATOM 1154 C C . GLN A 1 147 ? -17.691 -4.212 13.370 1.00 88.94 147 GLN A C 1
ATOM 1156 O O . GLN A 1 147 ? -18.140 -3.845 14.452 1.00 88.94 147 GLN A O 1
ATOM 1161 N N . ASN A 1 148 ? -16.429 -3.959 12.996 1.00 88.81 148 ASN A N 1
ATOM 1162 C CA . ASN A 1 148 ? -15.477 -3.232 13.840 1.00 88.81 148 ASN A CA 1
ATOM 1163 C C . ASN A 1 148 ? -16.005 -1.846 14.251 1.00 88.81 148 ASN A C 1
ATOM 1165 O O . ASN A 1 148 ? -15.895 -1.471 15.415 1.00 88.81 148 ASN A O 1
ATOM 1169 N N . ILE A 1 149 ? -16.565 -1.085 13.304 1.00 88.12 149 ILE A N 1
ATOM 1170 C CA . ILE A 1 149 ? -17.114 0.250 13.581 1.00 88.12 149 ILE A CA 1
ATOM 1171 C C . ILE A 1 149 ? -18.323 0.150 14.510 1.00 88.12 149 ILE A C 1
ATOM 1173 O O . ILE A 1 149 ? -18.413 0.878 15.495 1.00 88.12 149 ILE A O 1
ATOM 1177 N N . VAL A 1 150 ? -19.258 -0.751 14.206 1.00 88.06 150 VAL A N 1
ATOM 1178 C CA . VAL A 1 150 ? -20.493 -0.923 14.978 1.00 88.06 150 VAL A CA 1
ATOM 1179 C C . VAL A 1 150 ? -20.189 -1.339 16.414 1.00 88.06 150 VAL A C 1
ATOM 1181 O O . VAL A 1 150 ? -20.806 -0.809 17.338 1.00 88.06 150 VAL A O 1
ATOM 1184 N N . ASP A 1 151 ? -19.252 -2.260 16.617 1.00 88.31 151 ASP A N 1
ATOM 1185 C CA . ASP A 1 151 ? -18.888 -2.725 17.953 1.00 88.31 151 ASP A CA 1
ATOM 1186 C C . ASP A 1 151 ? -18.213 -1.621 18.771 1.00 88.31 151 ASP A C 1
ATOM 1188 O O . ASP A 1 151 ? -18.583 -1.406 19.926 1.00 88.31 151 ASP A O 1
ATOM 1192 N N . GLU A 1 152 ? -17.311 -0.848 18.164 1.00 85.81 152 GLU A N 1
ATOM 1193 C CA . GLU A 1 152 ? -16.645 0.266 18.845 1.00 85.81 152 GLU A CA 1
ATOM 1194 C C . GLU A 1 152 ? -17.632 1.393 19.201 1.00 85.81 152 GLU A C 1
ATOM 1196 O O . GLU A 1 152 ? -17.610 1.937 20.308 1.00 85.81 152 GLU A O 1
ATOM 1201 N N . LEU A 1 153 ? -18.584 1.693 18.310 1.00 84.12 153 LEU A N 1
ATOM 1202 C CA . LEU A 1 153 ? -19.644 2.667 18.577 1.00 84.12 153 LEU A CA 1
ATOM 1203 C C . LEU A 1 153 ? -20.607 2.204 19.679 1.00 84.12 153 LEU A C 1
ATOM 1205 O O . LEU A 1 153 ? -21.014 3.023 20.504 1.00 84.12 153 LEU A O 1
ATOM 1209 N N . LYS A 1 154 ? -20.952 0.911 19.743 1.00 83.44 154 LYS A N 1
ATOM 1210 C CA . LYS A 1 154 ? -21.767 0.354 20.839 1.00 83.44 154 LYS A CA 1
ATOM 1211 C C . LYS A 1 154 ? -21.051 0.479 22.179 1.00 83.44 154 LYS A C 1
ATOM 1213 O O . LYS A 1 154 ? -21.640 0.979 23.134 1.00 83.44 154 LYS A O 1
ATOM 1218 N N . ILE A 1 155 ? -19.773 0.099 22.229 1.00 77.12 155 ILE A N 1
ATOM 1219 C CA . ILE A 1 155 ? -18.943 0.207 23.434 1.00 77.12 155 ILE A CA 1
ATOM 1220 C C . ILE A 1 155 ? -18.897 1.659 23.926 1.00 77.12 155 ILE A C 1
ATOM 1222 O O . ILE A 1 155 ? -19.066 1.917 25.118 1.00 77.12 155 ILE A O 1
ATOM 1226 N N . ASN A 1 156 ? -18.686 2.618 23.025 1.00 73.69 156 ASN A N 1
ATOM 1227 C CA . ASN A 1 156 ? -18.613 4.029 23.398 1.00 73.69 156 ASN A CA 1
ATOM 1228 C C . ASN A 1 156 ? -19.980 4.603 23.799 1.00 73.69 156 ASN A C 1
ATOM 1230 O O . ASN A 1 156 ? -20.056 5.361 24.766 1.00 73.69 156 ASN A O 1
ATOM 1234 N N . GLY A 1 157 ? -21.066 4.181 23.147 1.00 72.12 157 GLY A N 1
ATOM 1235 C CA . GLY A 1 157 ? -22.430 4.537 23.544 1.00 72.12 157 GLY A CA 1
ATOM 1236 C C . GLY A 1 157 ? -22.809 4.019 24.935 1.00 72.12 157 GLY A C 1
ATOM 1237 O O . GLY A 1 157 ? -23.443 4.736 25.711 1.00 72.12 157 GLY A O 1
ATOM 1238 N N . ASP A 1 158 ? -22.382 2.807 25.288 1.00 68.00 158 ASP A N 1
ATOM 1239 C CA . ASP A 1 158 ? -22.622 2.236 26.615 1.00 68.00 158 ASP A CA 1
ATOM 1240 C C . ASP A 1 158 ? -21.767 2.915 27.696 1.00 68.00 158 ASP A C 1
ATOM 1242 O O . AS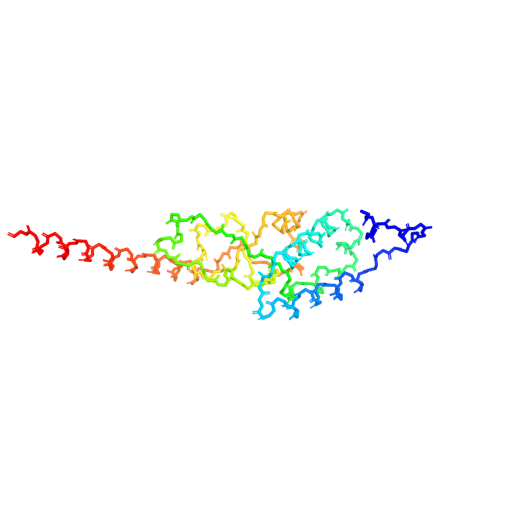P A 1 158 ? -22.270 3.180 28.788 1.00 68.00 158 ASP A O 1
ATOM 1246 N N . LYS A 1 159 ? -20.515 3.290 27.391 1.00 65.88 159 LYS A N 1
ATOM 1247 C CA . LYS A 1 159 ? -19.658 4.088 28.292 1.00 65.88 159 LYS A CA 1
ATOM 1248 C C . LYS A 1 159 ? -20.233 5.477 28.571 1.00 65.88 159 LYS A C 1
ATOM 1250 O O . LYS A 1 159 ? -20.201 5.922 29.716 1.00 65.88 159 LYS A O 1
ATOM 1255 N N . GLU A 1 160 ? -20.755 6.157 27.551 1.00 62.06 160 GLU A N 1
ATOM 1256 C CA . GLU A 1 160 ? -21.418 7.458 27.704 1.00 62.06 160 GLU A CA 1
ATOM 1257 C C . GLU A 1 160 ? -22.665 7.328 28.590 1.00 62.06 160 GLU A C 1
ATOM 1259 O O . GLU A 1 160 ? -22.798 8.059 29.569 1.00 62.06 160 GLU A O 1
ATOM 1264 N N . LYS A 1 161 ? -23.530 6.331 28.348 1.00 60.06 161 LYS A N 1
ATOM 1265 C CA . LYS A 1 161 ? -24.681 6.046 29.229 1.00 60.06 161 LYS A CA 1
ATOM 1266 C C . LYS A 1 161 ? -24.261 5.754 30.672 1.00 60.06 161 LYS A C 1
ATOM 1268 O O . LYS A 1 161 ? -24.904 6.232 31.603 1.00 60.06 161 LYS A O 1
ATOM 1273 N N . PHE A 1 162 ? -23.177 5.001 30.870 1.00 48.78 162 PHE A N 1
ATOM 1274 C CA . PHE A 1 162 ? -22.640 4.724 32.204 1.00 48.78 162 PHE A CA 1
ATOM 1275 C C . PHE A 1 162 ? -22.107 5.989 32.886 1.00 48.78 162 PHE A C 1
ATOM 1277 O O . PHE A 1 162 ? -22.319 6.170 34.080 1.00 48.78 162 PHE A O 1
ATOM 1284 N N . ARG A 1 163 ? -21.461 6.892 32.135 1.00 49.66 163 ARG A N 1
ATOM 1285 C CA . ARG A 1 163 ? -21.004 8.193 32.641 1.00 49.66 163 ARG A CA 1
ATOM 1286 C C . ARG A 1 163 ? -22.165 9.046 33.141 1.00 49.66 163 ARG A C 1
ATOM 1288 O O . ARG A 1 163 ? -22.076 9.559 34.249 1.00 49.66 163 ARG A O 1
ATOM 1295 N N . TRP A 1 164 ? -23.256 9.158 32.384 1.00 47.56 164 TRP A N 1
ATOM 1296 C CA . TRP A 1 164 ? -24.421 9.952 32.800 1.00 47.56 164 TRP A CA 1
ATOM 1297 C C . TRP A 1 164 ? -25.140 9.377 34.031 1.00 47.56 164 TRP A C 1
ATOM 1299 O O . TRP A 1 164 ? -25.668 10.144 34.829 1.00 47.56 164 TRP A O 1
ATOM 1309 N N . ASN A 1 165 ? -25.082 8.059 34.248 1.00 50.62 165 ASN A N 1
ATOM 1310 C CA . ASN A 1 165 ? -25.682 7.403 35.418 1.00 50.62 165 ASN A CA 1
ATOM 1311 C C . ASN A 1 165 ? -24.860 7.512 36.717 1.00 50.62 165 ASN A C 1
ATOM 1313 O O . ASN A 1 165 ? -25.371 7.156 37.772 1.00 50.62 165 ASN A O 1
ATOM 1317 N N . ILE A 1 166 ? -23.602 7.964 36.670 1.00 53.84 166 ILE A N 1
ATOM 1318 C CA . ILE A 1 166 ? -22.778 8.183 37.880 1.00 53.84 166 ILE A CA 1
ATOM 1319 C C . ILE A 1 166 ? -22.964 9.609 38.434 1.00 53.84 166 ILE A C 1
ATOM 1321 O O . ILE A 1 166 ? -22.638 9.874 39.590 1.00 53.84 166 ILE A O 1
ATOM 1325 N N . TYR A 1 167 ? -23.508 10.527 37.630 1.00 48.06 167 TYR A N 1
ATOM 1326 C CA . TYR A 1 167 ? -23.754 11.924 38.007 1.00 48.06 167 TYR A CA 1
ATOM 1327 C C . TYR A 1 167 ? -25.243 12.254 38.238 1.00 48.06 167 TYR A C 1
ATOM 1329 O O . TYR A 1 167 ? -25.577 13.433 38.365 1.00 48.06 167 TYR A O 1
ATOM 1337 N N . ALA A 1 168 ? -26.116 11.243 38.290 1.00 45.91 168 ALA A N 1
ATOM 1338 C CA . ALA A 1 168 ? -27.534 11.352 38.649 1.00 45.91 168 ALA A CA 1
ATOM 1339 C C . ALA A 1 168 ? -27.783 10.710 40.020 1.00 45.91 168 ALA A C 1
ATOM 1341 O O . ALA A 1 168 ? -28.573 11.291 40.798 1.00 45.91 168 ALA A O 1
#

Sequence (168 aa):
MASFLGTCRNSKDITIDMVVEFAKSIAEKGKLFLSVDLQQKSEILLRHILGSTQLVQGGLLERIANIPFIVPYKIEEEKANIYSQQNIQQLISFAGAVLVEYSDLSWTKCPILPEIASKIASNADVTRNRLKIQFEPENDKIVSHIQNIVDELKINGDKEKFRWNIYA

Radius of gyration: 19.9 Å; chains: 1; bounding box: 54×34×59 Å

Organism: Mytilus edulis (NCBI:txid6550)